Protein AF-A0A4R6VI54-F1 (afdb_monomer_lite)

Organism: NCBI:txid663603

Sequence (82 aa):
MHEALHPEHREEFDHAFRAALDEAARDLDLTVVHQTVEYWRRRAWITRDRDEHRRVVRDAVTQLTGEAPPDDEPTDVSERRL

Secondary structure (DSSP, 8-state):
-GGGS-HHHHHHHHHHHHHHHHHHHHHT-THHHHHHHHHHHHHHHHHHHHHHHHHHHHHHHHHHHSSPPPTT--HHHHHTT-

Radius of gyration: 18.59 Å; chains: 1; bounding box: 42×17×47 Å

Structure (mmCIF, N/CA/C/O backbone):
data_AF-A0A4R6VI54-F1
#
_entry.id   AF-A0A4R6VI54-F1
#
loop_
_atom_site.group_PDB
_atom_site.id
_atom_site.type_symbol
_atom_site.label_atom_id
_atom_site.label_alt_id
_atom_site.label_comp_id
_atom_site.label_asym_id
_atom_site.label_entity_id
_atom_site.label_seq_id
_atom_site.pdbx_PDB_ins_code
_atom_site.Cartn_x
_atom_site.Cartn_y
_atom_site.Cartn_z
_atom_site.occupancy
_atom_site.B_iso_or_equiv
_atom_site.auth_seq_id
_atom_site.auth_comp_id
_atom_site.auth_asym_id
_atom_site.auth_atom_id
_atom_site.pdbx_PDB_model_num
ATOM 1 N N . MET A 1 1 ? 5.390 5.719 0.080 1.00 69.69 1 MET A N 1
ATOM 2 C CA . MET A 1 1 ? 4.897 4.335 -0.113 1.00 69.69 1 MET A CA 1
ATOM 3 C C . MET A 1 1 ? 4.125 4.224 -1.416 1.00 69.69 1 MET A C 1
ATOM 5 O O . MET A 1 1 ? 4.599 3.525 -2.293 1.00 69.69 1 MET A O 1
ATOM 9 N N . HIS A 1 2 ? 3.032 4.973 -1.585 1.00 71.69 2 HIS A N 1
ATOM 10 C CA . HIS A 1 2 ? 2.207 4.983 -2.806 1.00 71.69 2 HIS A CA 1
ATOM 11 C C . HIS A 1 2 ? 2.999 5.141 -4.118 1.00 71.69 2 HIS A C 1
ATOM 13 O O . HIS A 1 2 ? 2.877 4.326 -5.0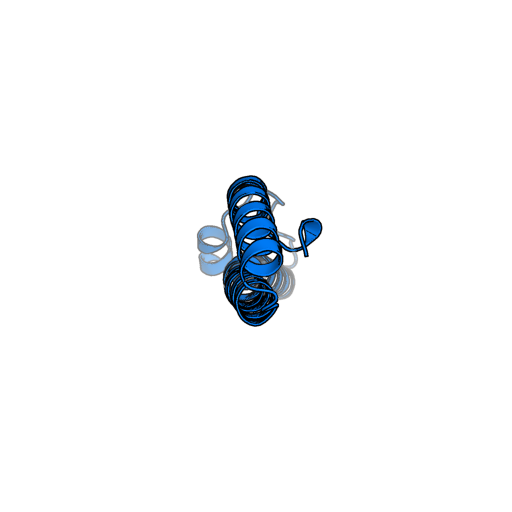25 1.00 71.69 2 HIS A O 1
ATOM 19 N N . GLU A 1 3 ? 3.908 6.116 -4.178 1.00 75.75 3 GLU A N 1
ATOM 20 C CA . GLU A 1 3 ? 4.733 6.379 -5.370 1.00 75.75 3 GLU A CA 1
ATOM 21 C C . GLU A 1 3 ? 5.778 5.294 -5.667 1.00 75.75 3 GLU A C 1
ATOM 23 O O . GLU A 1 3 ? 6.212 5.163 -6.807 1.00 75.75 3 GLU A O 1
ATOM 28 N N . ALA A 1 4 ? 6.173 4.507 -4.660 1.00 72.75 4 ALA A N 1
ATOM 29 C CA . ALA A 1 4 ? 7.155 3.431 -4.802 1.00 72.75 4 ALA A CA 1
ATOM 30 C C . ALA A 1 4 ? 6.532 2.116 -5.299 1.00 72.75 4 ALA A C 1
ATOM 32 O O . ALA A 1 4 ? 7.259 1.165 -5.579 1.00 72.75 4 ALA A O 1
ATOM 33 N N . LEU A 1 5 ? 5.201 2.050 -5.376 1.00 77.19 5 LEU A N 1
ATOM 34 C CA . LEU A 1 5 ? 4.471 0.918 -5.929 1.00 77.19 5 LEU A CA 1
ATOM 35 C C . LEU A 1 5 ? 4.273 1.101 -7.435 1.00 77.19 5 LEU A C 1
ATOM 37 O O . LEU A 1 5 ? 4.018 2.216 -7.912 1.00 77.19 5 LEU A O 1
ATOM 41 N N . HIS A 1 6 ? 4.318 -0.020 -8.158 1.00 77.19 6 HIS A N 1
ATOM 42 C CA . HIS A 1 6 ? 3.877 -0.079 -9.548 1.00 77.19 6 HIS A CA 1
ATOM 43 C C . HIS A 1 6 ? 2.433 0.451 -9.655 1.00 77.19 6 HIS A C 1
ATOM 45 O O . HIS A 1 6 ? 1.638 0.164 -8.751 1.00 77.19 6 HIS A O 1
ATOM 51 N N . PRO A 1 7 ? 2.065 1.203 -10.712 1.00 78.44 7 PRO A N 1
ATOM 52 C CA . PRO A 1 7 ? 0.741 1.821 -10.833 1.00 78.44 7 PRO A CA 1
ATOM 53 C C . PRO A 1 7 ? -0.418 0.845 -10.613 1.00 78.44 7 PRO A C 1
ATOM 55 O O . PRO A 1 7 ? -1.375 1.174 -9.921 1.00 78.44 7 PRO A O 1
ATOM 58 N N . GLU A 1 8 ? -0.271 -0.381 -11.112 1.00 76.75 8 GLU A N 1
ATOM 59 C CA . GLU A 1 8 ? -1.250 -1.471 -10.998 1.00 76.75 8 GLU A CA 1
ATOM 60 C C . GLU A 1 8 ? -1.516 -1.920 -9.551 1.00 76.75 8 GLU A C 1
ATOM 62 O O . GLU A 1 8 ? -2.577 -2.451 -9.252 1.00 76.75 8 GLU A O 1
ATOM 67 N N . HIS A 1 9 ? -0.579 -1.687 -8.628 1.00 82.38 9 HIS A N 1
ATOM 68 C CA . HIS A 1 9 ? -0.702 -2.087 -7.223 1.00 82.38 9 HIS A CA 1
ATOM 69 C C . HIS A 1 9 ? -1.147 -0.948 -6.299 1.00 82.38 9 HIS A C 1
ATOM 71 O O . HIS A 1 9 ? -1.341 -1.167 -5.103 1.00 82.38 9 HIS A O 1
ATOM 77 N N . ARG A 1 10 ? -1.297 0.278 -6.818 1.00 86.25 10 ARG A N 1
ATOM 78 C CA . ARG A 1 10 ? -1.630 1.455 -5.999 1.00 86.25 10 ARG A CA 1
ATOM 79 C C . ARG A 1 10 ? -3.051 1.391 -5.450 1.00 86.25 10 ARG A C 1
ATOM 81 O O . ARG A 1 10 ? -3.245 1.633 -4.264 1.00 86.25 10 ARG A O 1
ATOM 88 N N . GLU A 1 11 ? -4.019 1.014 -6.282 1.00 89.31 11 GLU A N 1
ATOM 89 C CA . GLU A 1 11 ? -5.419 0.889 -5.854 1.00 89.31 11 GLU A CA 1
ATOM 90 C C . GLU A 1 11 ? -5.607 -0.247 -4.839 1.00 89.31 11 GLU A C 1
ATOM 92 O O . GLU A 1 11 ? -6.293 -0.074 -3.829 1.00 89.31 11 GLU A O 1
ATOM 97 N N . GLU A 1 12 ? -4.936 -1.383 -5.050 1.00 89.12 12 GLU A N 1
ATOM 98 C CA . GLU A 1 12 ? -4.959 -2.509 -4.111 1.00 89.12 12 GLU A CA 1
ATOM 99 C C . GLU A 1 12 ? -4.337 -2.138 -2.756 1.00 89.12 12 GLU A C 1
ATOM 101 O O . GLU A 1 12 ? -4.887 -2.484 -1.706 1.00 89.12 12 GLU A O 1
ATOM 106 N N . PHE A 1 13 ? -3.222 -1.396 -2.763 1.00 91.00 13 PHE A N 1
ATOM 107 C CA . PHE A 1 13 ? -2.613 -0.868 -1.543 1.00 91.00 13 PHE A CA 1
ATOM 108 C C . PHE A 1 13 ? -3.560 0.079 -0.806 1.00 91.00 13 PHE A C 1
ATOM 110 O O . PHE A 1 13 ? -3.751 -0.075 0.399 1.00 91.00 13 PHE A O 1
ATOM 117 N N . ASP A 1 14 ? -4.177 1.028 -1.511 1.00 93.25 14 ASP A N 1
ATOM 118 C CA . ASP A 1 14 ? -5.071 2.013 -0.902 1.00 93.25 14 ASP A CA 1
ATOM 119 C C . ASP A 1 14 ? -6.297 1.354 -0.261 1.00 93.25 14 ASP A C 1
ATOM 121 O O . ASP A 1 14 ? -6.722 1.753 0.827 1.00 93.25 14 ASP A O 1
ATOM 125 N N . HIS A 1 15 ? -6.857 0.329 -0.905 1.00 94.12 15 HIS A N 1
ATOM 126 C CA . HIS A 1 15 ? -7.958 -0.445 -0.341 1.00 94.12 15 HIS A CA 1
ATOM 127 C C . HIS A 1 15 ? -7.519 -1.224 0.909 1.00 94.12 15 HIS A C 1
ATOM 129 O O . HIS A 1 15 ? -8.155 -1.119 1.960 1.00 94.12 15 HIS A O 1
ATOM 135 N N . ALA A 1 16 ? -6.408 -1.963 0.825 1.00 93.00 16 ALA A N 1
ATOM 136 C CA . ALA A 1 16 ? -5.892 -2.754 1.942 1.00 93.00 16 ALA A CA 1
ATOM 137 C C . ALA A 1 16 ? -5.496 -1.881 3.144 1.00 93.00 16 ALA A C 1
ATOM 139 O O . ALA A 1 16 ? -5.772 -2.230 4.289 1.00 93.00 16 ALA A O 1
ATOM 140 N N . PHE A 1 17 ? -4.884 -0.724 2.892 1.00 92.81 17 PHE A N 1
ATOM 141 C CA . PHE A 1 17 ? -4.462 0.202 3.936 1.00 92.81 17 PHE A CA 1
ATOM 142 C C . PHE A 1 17 ? -5.656 0.834 4.661 1.00 92.81 17 PHE A C 1
ATOM 144 O O . PHE A 1 17 ? -5.644 0.917 5.888 1.00 92.81 17 PHE A O 1
ATOM 151 N N . ARG A 1 18 ? -6.715 1.222 3.932 1.00 95.19 18 ARG A N 1
ATOM 152 C CA . ARG A 1 18 ? -7.960 1.716 4.548 1.00 95.19 18 ARG A CA 1
ATOM 153 C C . ARG A 1 18 ? -8.638 0.646 5.400 1.00 95.19 18 ARG A C 1
ATOM 155 O O . ARG A 1 18 ? -9.001 0.934 6.534 1.00 95.19 18 ARG A O 1
ATOM 162 N N . ALA A 1 19 ? -8.741 -0.584 4.897 1.00 95.75 19 ALA A N 1
ATOM 163 C CA . ALA A 1 19 ? -9.318 -1.691 5.658 1.00 95.75 19 ALA A CA 1
ATOM 164 C C . ALA A 1 19 ? -8.540 -1.964 6.959 1.00 95.75 19 ALA A C 1
ATOM 166 O O . ALA A 1 19 ? -9.147 -2.103 8.019 1.00 95.75 19 ALA A O 1
ATOM 167 N N . ALA A 1 20 ? -7.204 -1.957 6.897 1.00 94.44 20 ALA A N 1
ATOM 168 C CA . ALA A 1 20 ? -6.356 -2.149 8.071 1.00 94.44 20 ALA A CA 1
ATOM 169 C C . ALA A 1 20 ? -6.490 -1.010 9.098 1.00 94.44 20 ALA A C 1
ATOM 171 O O . ALA A 1 20 ? -6.454 -1.264 10.298 1.00 94.44 20 ALA A O 1
ATOM 172 N N . LEU A 1 21 ? -6.658 0.242 8.654 1.00 95.62 21 LEU A N 1
ATOM 173 C CA . LEU A 1 21 ? -6.921 1.369 9.556 1.00 95.62 21 LEU A CA 1
ATOM 174 C C . LEU A 1 21 ? -8.276 1.234 10.258 1.00 95.62 21 LEU A C 1
ATOM 176 O O . LEU A 1 21 ? -8.364 1.486 11.458 1.00 95.62 21 LEU A O 1
ATOM 180 N N . ASP A 1 22 ? -9.310 0.813 9.531 1.00 96.69 22 ASP A N 1
ATOM 181 C CA . ASP A 1 22 ? -10.640 0.595 10.100 1.00 96.69 22 ASP A CA 1
ATOM 182 C C . ASP A 1 22 ? -10.643 -0.552 11.120 1.00 96.69 22 ASP A C 1
ATOM 184 O O . ASP A 1 22 ? -11.327 -0.477 12.139 1.00 96.69 22 ASP A O 1
ATOM 188 N N . GLU A 1 23 ? -9.897 -1.625 10.861 1.00 93.25 23 GLU A N 1
ATOM 189 C CA . GLU A 1 23 ? -9.707 -2.739 11.799 1.00 93.25 23 GLU A CA 1
ATOM 190 C C . GLU A 1 23 ? -8.946 -2.287 13.049 1.00 93.25 23 GLU A C 1
ATOM 192 O O . GLU A 1 23 ? -9.445 -2.425 14.165 1.00 93.25 23 GLU A O 1
ATOM 197 N N . ALA A 1 24 ? -7.806 -1.619 12.865 1.00 95.38 24 ALA A N 1
ATOM 198 C CA . ALA A 1 24 ? -7.017 -1.088 13.969 1.00 95.38 24 ALA A CA 1
ATOM 199 C C . ALA A 1 24 ? -7.788 -0.085 14.834 1.00 95.38 24 ALA A C 1
ATOM 201 O O . ALA A 1 24 ? -7.579 -0.027 16.041 1.00 95.38 24 ALA A O 1
ATOM 202 N N . ALA A 1 25 ? -8.685 0.710 14.246 1.00 94.31 25 ALA A N 1
ATOM 203 C CA . ALA A 1 25 ? -9.523 1.642 14.994 1.00 94.31 25 ALA A CA 1
ATOM 204 C C . ALA A 1 25 ? -10.585 0.932 15.851 1.00 94.31 25 ALA A C 1
ATOM 206 O O . ALA A 1 25 ? -10.946 1.445 16.910 1.00 94.31 25 ALA A O 1
ATOM 207 N N . ARG A 1 26 ? -11.085 -0.231 15.409 1.00 94.44 26 ARG A N 1
ATOM 208 C CA . ARG A 1 26 ? -12.054 -1.039 16.169 1.00 94.44 26 ARG A CA 1
ATOM 209 C C . ARG A 1 26 ? -11.387 -1.788 17.315 1.00 94.44 26 ARG A C 1
ATOM 211 O O . ARG A 1 26 ? -11.904 -1.761 18.429 1.00 94.44 26 ARG A O 1
ATOM 218 N N . ASP A 1 27 ? -10.236 -2.387 17.042 1.00 94.50 27 ASP A N 1
ATOM 219 C CA . ASP A 1 27 ? -9.551 -3.273 17.988 1.00 94.50 27 ASP A CA 1
ATOM 220 C C . ASP A 1 27 ? -8.478 -2.544 18.814 1.00 94.50 27 ASP A C 1
ATOM 222 O O . ASP A 1 27 ? -7.900 -3.112 19.739 1.00 94.50 27 ASP A O 1
ATOM 226 N N . LEU A 1 28 ? -8.241 -1.262 18.505 1.00 93.69 28 LEU A N 1
ATOM 227 C CA . LEU A 1 28 ? -7.201 -0.406 19.084 1.00 93.69 28 LEU A CA 1
ATOM 228 C C . LEU A 1 28 ? -5.790 -1.011 18.956 1.00 93.69 28 LEU A C 1
ATOM 230 O O . LEU A 1 28 ? -4.908 -0.732 19.770 1.00 93.69 28 LEU A O 1
ATOM 234 N N . ASP A 1 29 ? -5.573 -1.807 17.905 1.00 92.44 29 ASP A N 1
ATOM 235 C CA . ASP A 1 29 ? -4.319 -2.499 17.612 1.00 92.44 29 ASP A CA 1
ATOM 236 C C . ASP A 1 29 ? -3.763 -2.093 16.239 1.00 92.44 29 ASP A C 1
ATOM 238 O O . ASP A 1 29 ? -4.291 -2.435 15.184 1.00 92.44 29 ASP A O 1
ATOM 242 N N . LEU A 1 30 ? -2.635 -1.381 16.244 1.00 93.81 30 LEU A N 1
ATOM 243 C CA . LEU A 1 30 ? -1.948 -0.928 15.030 1.00 93.81 30 LEU A CA 1
ATOM 244 C C . LEU A 1 30 ? -1.088 -2.013 14.368 1.00 93.81 30 LEU A C 1
ATOM 246 O O . LEU A 1 30 ? -0.517 -1.777 13.298 1.00 93.81 30 LEU A O 1
ATOM 250 N N . THR A 1 31 ? -0.984 -3.198 14.970 1.00 95.00 31 THR A N 1
ATOM 251 C CA . THR A 1 31 ? -0.191 -4.311 14.439 1.00 95.00 31 THR A CA 1
ATOM 252 C C . THR A 1 31 ? -0.624 -4.670 13.018 1.00 95.00 31 THR A C 1
ATOM 254 O O . THR A 1 31 ? 0.231 -4.864 12.149 1.00 95.00 31 THR A O 1
ATOM 257 N N . VAL A 1 32 ? -1.931 -4.673 12.739 1.00 91.62 32 VAL A N 1
ATOM 258 C CA . VAL A 1 32 ? -2.476 -4.974 11.403 1.00 91.62 32 VAL A CA 1
ATOM 259 C C . VAL A 1 32 ? -2.053 -3.945 10.346 1.00 91.62 32 VAL A C 1
ATOM 261 O O . VAL A 1 32 ? -1.689 -4.303 9.221 1.00 91.62 32 VAL A O 1
ATOM 264 N N . VAL A 1 33 ? -1.989 -2.662 10.713 1.00 92.94 33 VAL A N 1
ATOM 265 C CA . VAL A 1 33 ? -1.530 -1.584 9.822 1.00 92.94 33 VAL A CA 1
ATOM 266 C C . VAL A 1 33 ? -0.047 -1.760 9.510 1.00 92.94 33 VAL A C 1
ATOM 268 O O . VAL A 1 33 ? 0.355 -1.699 8.346 1.00 92.94 33 VAL A O 1
ATOM 271 N N . HIS A 1 34 ? 0.767 -2.036 10.532 1.00 92.06 34 HIS A N 1
ATOM 272 C CA . HIS A 1 34 ? 2.199 -2.271 10.361 1.00 92.06 34 HIS A CA 1
ATOM 273 C C . HIS A 1 34 ? 2.473 -3.475 9.446 1.00 92.06 34 HIS A C 1
ATOM 275 O O . HIS A 1 34 ? 3.269 -3.378 8.510 1.00 92.06 34 HIS A O 1
ATOM 281 N N . GLN A 1 35 ? 1.781 -4.598 9.662 1.00 93.88 35 GLN A N 1
ATOM 282 C CA . GLN A 1 35 ? 1.908 -5.788 8.813 1.00 93.88 35 GLN A CA 1
ATOM 283 C C . GLN A 1 35 ? 1.518 -5.504 7.359 1.00 93.88 35 GLN A C 1
ATOM 285 O O . GLN A 1 35 ? 2.222 -5.931 6.440 1.00 93.88 35 GLN A O 1
ATOM 290 N N . THR A 1 36 ? 0.446 -4.737 7.152 1.00 93.94 36 THR A N 1
ATOM 291 C CA . THR A 1 36 ? -0.012 -4.328 5.819 1.00 93.94 36 THR A CA 1
ATOM 292 C C . THR A 1 36 ? 1.060 -3.507 5.105 1.00 93.94 3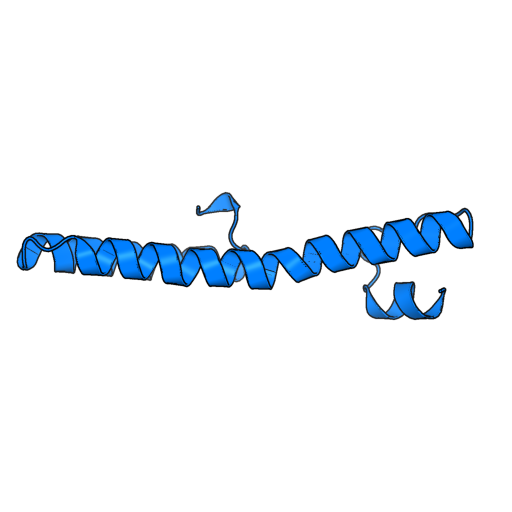6 THR A C 1
ATOM 294 O O . THR A 1 36 ? 1.440 -3.827 3.978 1.00 93.94 36 THR A O 1
ATOM 297 N N . VAL A 1 37 ? 1.621 -2.489 5.764 1.00 92.75 37 VAL A N 1
ATOM 298 C CA . VAL A 1 37 ? 2.679 -1.653 5.174 1.00 92.75 37 VAL A CA 1
ATOM 299 C C . VAL A 1 37 ? 3.920 -2.478 4.824 1.00 92.75 37 VAL A C 1
ATOM 301 O O . VAL A 1 37 ? 4.445 -2.337 3.721 1.00 92.75 37 VAL A O 1
ATOM 304 N N . GLU A 1 38 ? 4.370 -3.372 5.705 1.00 93.25 38 GLU A N 1
ATOM 305 C CA . GLU A 1 38 ? 5.566 -4.193 5.463 1.00 93.25 38 GLU A CA 1
ATOM 306 C C . GLU A 1 38 ? 5.370 -5.257 4.370 1.00 93.25 38 GLU A C 1
ATOM 308 O O . GLU A 1 38 ? 6.301 -5.575 3.620 1.00 93.25 38 GLU A O 1
ATOM 313 N N . TYR A 1 39 ? 4.157 -5.795 4.226 1.00 91.38 39 TYR A N 1
ATOM 314 C CA . TYR A 1 39 ? 3.803 -6.648 3.091 1.00 91.38 39 TYR A CA 1
ATOM 315 C C . TYR A 1 39 ? 3.961 -5.893 1.764 1.00 91.38 39 TYR A C 1
ATOM 317 O O . TYR A 1 39 ? 4.679 -6.341 0.863 1.00 91.38 39 TYR A O 1
ATOM 325 N N . TRP A 1 40 ? 3.356 -4.709 1.665 1.00 91.00 40 TRP A N 1
ATOM 326 C CA . TRP A 1 40 ? 3.408 -3.900 0.449 1.00 91.00 40 TRP A CA 1
ATOM 327 C C . TRP A 1 40 ? 4.791 -3.317 0.179 1.00 91.00 40 TRP A C 1
ATOM 329 O O . TRP A 1 40 ? 5.186 -3.201 -0.977 1.00 91.00 40 TRP A O 1
ATOM 339 N N . ARG A 1 41 ? 5.575 -3.032 1.221 1.00 86.25 41 ARG A N 1
ATOM 340 C CA . ARG A 1 41 ? 6.974 -2.623 1.088 1.00 86.25 41 ARG A CA 1
ATOM 341 C C . ARG A 1 41 ? 7.812 -3.710 0.423 1.00 86.25 41 ARG A C 1
ATOM 343 O O . ARG A 1 41 ? 8.525 -3.414 -0.531 1.00 86.25 41 ARG A O 1
ATOM 350 N N . ARG A 1 42 ? 7.706 -4.969 0.865 1.00 85.56 42 ARG A N 1
ATOM 351 C CA . ARG A 1 42 ? 8.384 -6.102 0.202 1.00 85.56 42 ARG A CA 1
ATOM 352 C C . ARG A 1 42 ? 7.948 -6.258 -1.249 1.00 85.56 42 ARG A C 1
ATOM 354 O O . ARG A 1 42 ? 8.787 -6.480 -2.116 1.00 85.56 42 ARG A O 1
ATOM 361 N N . ARG A 1 43 ? 6.652 -6.110 -1.518 1.00 83.75 43 ARG A N 1
ATOM 362 C CA . ARG A 1 43 ? 6.109 -6.207 -2.875 1.00 83.75 43 ARG A CA 1
ATOM 363 C C . ARG A 1 43 ? 6.646 -5.097 -3.779 1.00 83.75 43 ARG A C 1
ATOM 365 O O . ARG A 1 43 ? 7.101 -5.402 -4.873 1.00 83.75 43 ARG A O 1
ATOM 372 N N . ALA A 1 44 ? 6.699 -3.861 -3.277 1.00 82.69 44 ALA A N 1
ATOM 373 C CA . ALA A 1 44 ? 7.311 -2.723 -3.957 1.00 82.69 44 ALA A CA 1
ATOM 374 C C . ALA A 1 44 ? 8.778 -2.991 -4.311 1.00 82.69 44 ALA A C 1
ATOM 376 O O . ALA A 1 44 ? 9.179 -2.734 -5.438 1.00 82.69 44 ALA A O 1
ATOM 377 N N . TRP A 1 45 ? 9.563 -3.544 -3.379 1.00 78.88 45 TRP A N 1
ATOM 378 C CA .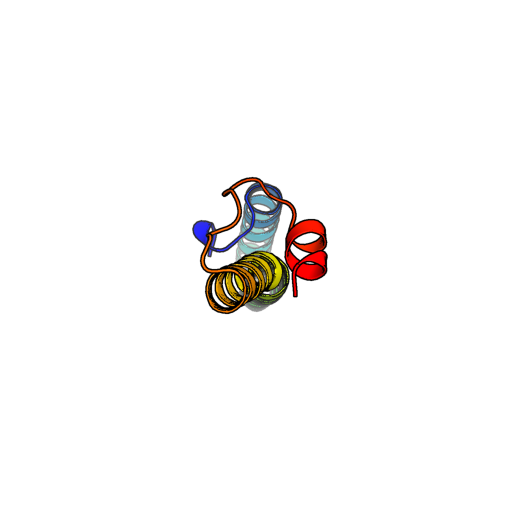 TRP A 1 45 ? 10.957 -3.923 -3.630 1.00 78.88 45 TRP A CA 1
ATOM 379 C C . TRP A 1 45 ? 11.087 -4.949 -4.758 1.00 78.88 45 TRP A C 1
ATOM 381 O O . TRP A 1 45 ? 11.838 -4.715 -5.695 1.00 78.88 45 TRP A O 1
ATOM 391 N N . ILE A 1 46 ? 10.307 -6.032 -4.715 1.00 70.19 46 ILE A N 1
ATOM 392 C CA . ILE A 1 46 ? 10.344 -7.092 -5.737 1.00 70.19 46 ILE A CA 1
ATOM 393 C C . ILE A 1 46 ? 9.941 -6.555 -7.118 1.00 70.19 46 ILE A C 1
ATOM 395 O O . ILE A 1 46 ? 10.543 -6.915 -8.126 1.00 70.19 46 ILE A O 1
ATOM 399 N N . THR A 1 47 ? 8.922 -5.695 -7.186 1.00 65.88 47 THR A N 1
ATOM 400 C CA . THR A 1 47 ? 8.480 -5.114 -8.463 1.00 65.88 47 THR A CA 1
ATOM 401 C C . THR A 1 47 ? 9.434 -4.041 -8.976 1.00 65.88 47 THR A C 1
ATOM 403 O O . THR A 1 47 ? 9.609 -3.918 -10.182 1.00 65.88 47 THR A O 1
ATOM 406 N N . ARG A 1 48 ? 10.080 -3.295 -8.075 1.00 66.00 48 ARG A N 1
ATOM 407 C CA . ARG A 1 48 ? 11.083 -2.278 -8.410 1.00 66.00 48 ARG A CA 1
ATOM 408 C C . ARG A 1 48 ? 12.372 -2.898 -8.948 1.00 66.00 48 ARG A C 1
ATOM 410 O O . ARG A 1 48 ? 13.007 -2.295 -9.806 1.00 66.00 48 ARG A O 1
ATOM 417 N N . ASP A 1 49 ? 12.711 -4.107 -8.508 1.00 67.31 49 ASP A N 1
ATOM 418 C CA . ASP A 1 49 ? 13.869 -4.856 -9.003 1.00 67.31 49 ASP A CA 1
ATOM 419 C C . ASP A 1 49 ? 13.768 -5.133 -10.518 1.00 67.31 49 ASP A C 1
ATOM 421 O O . ASP A 1 49 ? 14.775 -5.173 -11.206 1.00 67.31 49 ASP A O 1
ATOM 425 N N . ARG A 1 50 ? 12.564 -5.197 -11.117 1.00 64.06 50 ARG A N 1
ATOM 426 C CA . ARG A 1 50 ? 12.436 -5.259 -12.591 1.00 64.06 50 ARG A CA 1
ATOM 427 C C . ARG A 1 50 ? 12.902 -3.987 -13.298 1.00 64.06 50 ARG A C 1
ATOM 429 O O . ARG A 1 50 ? 13.517 -4.088 -14.358 1.00 64.06 50 ARG A O 1
ATOM 436 N N . ASP A 1 51 ? 12.613 -2.815 -12.741 1.00 68.94 51 ASP A N 1
ATOM 437 C CA . ASP A 1 51 ? 13.069 -1.539 -13.302 1.00 68.94 51 ASP A CA 1
ATOM 438 C C . ASP A 1 51 ? 14.571 -1.346 -13.079 1.00 68.94 51 ASP A C 1
ATOM 440 O O . ASP A 1 51 ? 15.272 -0.824 -13.946 1.00 68.94 51 ASP A O 1
ATOM 444 N N . GLU A 1 52 ? 15.079 -1.786 -11.928 1.00 69.19 52 GLU A N 1
ATOM 445 C CA . GLU A 1 52 ? 16.509 -1.788 -11.620 1.00 69.19 52 GLU A CA 1
ATOM 446 C C . GLU A 1 52 ? 17.271 -2.757 -12.530 1.00 69.19 52 GLU A C 1
ATOM 448 O O . GLU A 1 52 ? 18.227 -2.354 -13.186 1.00 69.19 52 GLU A O 1
ATOM 453 N N . HIS A 1 53 ? 16.780 -3.983 -12.687 1.00 67.31 53 HIS A N 1
ATOM 454 C CA . HIS A 1 53 ? 17.296 -4.968 -13.630 1.00 67.31 53 HIS A CA 1
ATOM 455 C C . HIS A 1 53 ? 17.292 -4.439 -15.069 1.00 67.31 53 HIS A C 1
ATOM 457 O O . HIS A 1 53 ? 18.292 -4.541 -15.776 1.00 67.31 53 HIS A O 1
ATOM 463 N N . ARG A 1 54 ? 16.205 -3.780 -15.491 1.00 73.38 54 ARG A N 1
ATOM 464 C CA . ARG A 1 54 ? 16.126 -3.122 -16.800 1.00 73.38 54 ARG A CA 1
ATOM 465 C C . ARG A 1 54 ? 17.192 -2.040 -16.972 1.00 73.38 54 ARG A C 1
ATOM 467 O O . ARG A 1 54 ? 17.805 -1.968 -18.034 1.00 73.38 54 ARG A O 1
ATOM 474 N N . ARG A 1 55 ? 17.434 -1.216 -15.948 1.00 75.12 55 ARG A N 1
ATOM 475 C CA . ARG A 1 55 ? 18.502 -0.202 -15.968 1.00 75.12 55 ARG A CA 1
ATOM 476 C C . ARG A 1 55 ? 19.884 -0.839 -16.056 1.00 75.12 55 ARG A C 1
ATOM 478 O O . ARG A 1 55 ? 20.668 -0.430 -16.900 1.00 75.12 55 ARG A O 1
ATOM 485 N N . VAL A 1 56 ? 20.155 -1.865 -15.250 1.00 78.56 56 VAL A N 1
ATOM 486 C CA . VAL A 1 56 ? 21.445 -2.573 -15.239 1.00 78.56 56 VAL A CA 1
ATOM 487 C C . VAL A 1 56 ? 21.741 -3.213 -16.597 1.00 78.56 56 VAL A C 1
ATOM 489 O O . VAL A 1 56 ? 22.834 -3.039 -17.131 1.00 78.56 56 VAL A O 1
ATOM 492 N N . VAL A 1 57 ? 20.765 -3.901 -17.195 1.00 75.88 57 VAL A N 1
ATOM 493 C CA . VAL A 1 57 ? 20.907 -4.496 -18.534 1.00 75.88 57 VAL A CA 1
ATOM 494 C C . VAL A 1 57 ? 21.140 -3.416 -19.588 1.00 75.88 57 VAL A C 1
ATOM 496 O O . VAL A 1 57 ? 22.023 -3.556 -20.432 1.00 75.88 57 VAL A O 1
ATOM 499 N N . ARG A 1 58 ? 20.393 -2.310 -19.536 1.00 81.25 58 ARG A N 1
ATOM 500 C CA . ARG A 1 58 ? 20.558 -1.203 -20.480 1.00 81.25 58 ARG A CA 1
ATOM 501 C C . ARG A 1 58 ? 21.941 -0.557 -20.379 1.00 81.25 58 ARG A C 1
ATOM 503 O O . ARG A 1 58 ? 22.571 -0.307 -21.408 1.00 81.25 58 ARG A O 1
ATOM 510 N N . ASP A 1 59 ? 22.423 -0.319 -19.165 1.00 82.25 59 ASP A N 1
ATOM 511 C CA . ASP A 1 59 ? 23.755 0.234 -18.919 1.00 82.25 59 ASP A CA 1
ATOM 512 C C . ASP A 1 59 ? 24.850 -0.724 -19.403 1.00 82.25 59 ASP A C 1
ATOM 514 O O . ASP A 1 59 ? 25.845 -0.281 -19.980 1.00 82.25 59 ASP A O 1
ATOM 518 N N . ALA A 1 60 ? 24.661 -2.034 -19.226 1.00 80.56 60 ALA A N 1
ATOM 519 C CA . ALA A 1 60 ? 25.580 -3.051 -19.727 1.00 80.56 60 ALA A CA 1
ATOM 520 C C . ALA A 1 60 ? 25.621 -3.086 -21.267 1.00 80.56 60 ALA A C 1
ATOM 522 O O . ALA A 1 60 ? 26.707 -3.064 -21.848 1.00 80.56 60 ALA A O 1
ATOM 523 N N . VAL A 1 61 ? 24.464 -3.054 -21.943 1.00 81.81 61 VAL A N 1
ATOM 524 C CA . VAL A 1 61 ? 24.399 -3.007 -23.417 1.00 81.81 61 VAL A CA 1
ATOM 525 C C . VAL A 1 61 ? 25.019 -1.722 -23.956 1.00 81.81 61 VAL A C 1
ATOM 527 O O . VAL A 1 61 ? 25.789 -1.776 -24.914 1.00 81.81 61 VAL A O 1
ATOM 530 N N . THR A 1 62 ? 24.749 -0.581 -23.321 1.00 85.44 62 THR A N 1
ATOM 531 C CA . THR A 1 62 ? 25.324 0.714 -23.722 1.00 85.44 62 THR A CA 1
ATOM 532 C C . THR A 1 62 ? 26.849 0.693 -23.626 1.00 85.44 62 THR A C 1
ATOM 534 O O . THR A 1 62 ? 27.532 1.161 -24.532 1.00 85.44 62 THR A O 1
ATOM 537 N N . GLN A 1 63 ? 27.402 0.108 -22.560 1.00 84.38 63 GLN A N 1
ATOM 538 C CA . GLN A 1 63 ? 28.852 -0.003 -22.386 1.00 84.38 63 GLN A CA 1
ATOM 539 C C . GLN A 1 63 ? 29.511 -0.951 -23.397 1.00 84.38 63 GLN A C 1
ATOM 541 O O . GLN A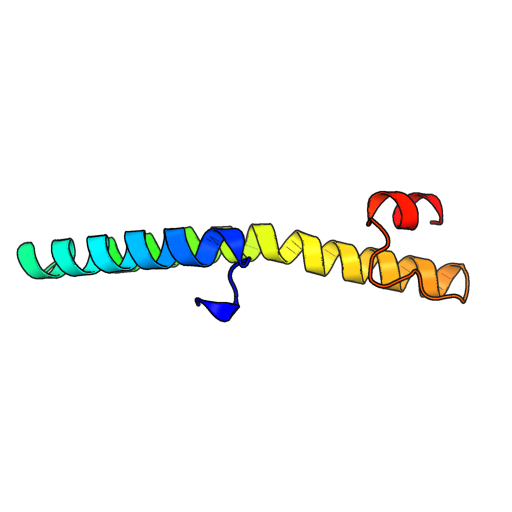 1 63 ? 30.623 -0.678 -23.844 1.00 84.38 63 GLN A O 1
ATOM 546 N N . LEU A 1 64 ? 28.849 -2.052 -23.759 1.00 79.31 64 LEU A N 1
ATOM 547 C CA . LEU A 1 64 ? 29.410 -3.068 -24.656 1.00 79.31 64 LEU A CA 1
ATOM 548 C C . LEU A 1 64 ? 29.254 -2.725 -26.141 1.00 79.31 64 LEU A C 1
ATOM 550 O O . LEU A 1 64 ? 30.143 -3.019 -26.936 1.00 79.31 64 LEU A O 1
ATOM 554 N N . THR A 1 65 ? 28.137 -2.104 -26.518 1.00 78.62 65 THR A N 1
ATOM 555 C CA . THR A 1 65 ? 27.811 -1.793 -27.921 1.00 78.62 65 THR A CA 1
ATOM 556 C C . THR A 1 65 ? 28.065 -0.332 -28.294 1.00 78.62 65 THR A C 1
ATOM 558 O O . THR A 1 65 ? 28.166 -0.019 -29.477 1.00 78.62 65 THR A O 1
ATOM 561 N N . GLY A 1 66 ? 28.200 0.561 -27.305 1.00 82.44 66 GLY A N 1
ATOM 562 C CA . GLY A 1 66 ? 28.369 2.004 -27.502 1.00 82.44 66 GLY A CA 1
ATOM 563 C C . GLY A 1 66 ? 27.070 2.767 -27.789 1.00 82.44 66 GLY A C 1
ATOM 564 O O . GLY A 1 66 ? 27.109 3.993 -27.873 1.00 82.44 66 GLY A O 1
ATOM 565 N N . GLU A 1 67 ? 25.931 2.076 -27.906 1.00 79.50 67 GLU A N 1
ATOM 566 C CA . GLU A 1 67 ? 24.621 2.654 -28.226 1.00 79.50 67 GLU A CA 1
ATOM 567 C C . GLU A 1 67 ? 23.607 2.304 -27.128 1.00 79.50 67 GLU A C 1
ATOM 569 O O . GLU A 1 67 ? 23.518 1.155 -26.686 1.00 79.50 67 GLU A O 1
ATOM 574 N N . ALA A 1 68 ? 22.827 3.291 -26.683 1.00 77.06 68 ALA A N 1
ATOM 575 C CA . ALA A 1 68 ? 21.807 3.069 -25.664 1.00 77.06 68 ALA A CA 1
ATOM 576 C C . ALA A 1 68 ? 20.535 2.442 -26.279 1.00 77.06 68 ALA A C 1
AT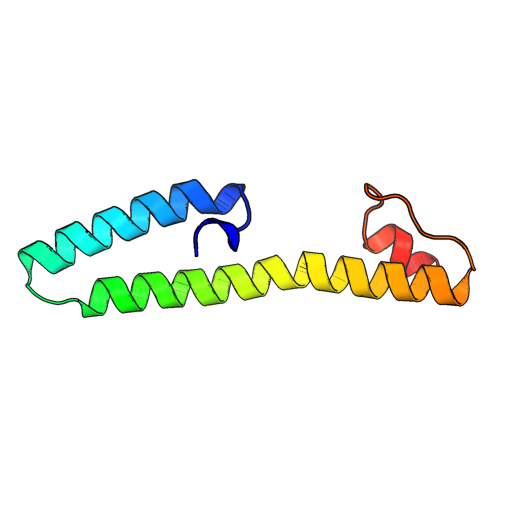OM 578 O O . ALA A 1 68 ? 19.973 3.017 -27.213 1.00 77.06 68 ALA A O 1
ATOM 579 N N . PRO A 1 69 ? 20.031 1.310 -25.746 1.00 77.69 69 PRO A N 1
ATOM 580 C CA . PRO A 1 69 ? 18.767 0.716 -26.187 1.00 77.69 69 PRO A CA 1
ATOM 581 C C . PRO A 1 69 ? 17.569 1.662 -25.972 1.00 77.69 69 PRO A C 1
ATOM 583 O O . PRO A 1 69 ? 17.561 2.371 -24.966 1.00 77.69 69 PRO A O 1
ATOM 586 N N . PRO A 1 70 ? 16.541 1.669 -26.840 1.00 80.62 70 PRO A N 1
ATOM 587 C CA . PRO A 1 70 ? 15.300 2.424 -26.647 1.00 80.62 70 PRO A CA 1
ATOM 588 C C . PRO A 1 70 ? 14.619 2.275 -25.266 1.00 80.62 70 PRO A C 1
ATOM 590 O O . PRO A 1 70 ? 14.667 1.230 -24.617 1.00 80.62 70 PRO A O 1
ATOM 593 N N . ASP A 1 71 ? 13.931 3.337 -24.824 1.00 70.88 71 ASP A N 1
ATOM 594 C CA . ASP A 1 71 ? 13.193 3.439 -23.542 1.00 70.88 71 ASP A CA 1
ATOM 595 C C . ASP A 1 71 ? 11.974 2.528 -23.418 1.00 70.88 71 ASP A C 1
ATOM 597 O O . ASP A 1 71 ? 11.459 2.332 -22.317 1.00 70.88 71 ASP A O 1
ATOM 601 N N . ASP A 1 72 ? 11.514 1.951 -24.514 1.00 75.44 72 ASP A N 1
ATOM 602 C CA . ASP A 1 72 ? 10.422 0.988 -24.608 1.00 75.44 72 ASP A CA 1
ATOM 603 C C . ASP A 1 72 ? 10.922 -0.421 -24.959 1.00 75.44 72 ASP A C 1
ATOM 605 O O . ASP A 1 72 ? 10.131 -1.362 -24.988 1.00 75.44 72 ASP A O 1
ATOM 609 N N . GLU A 1 73 ? 12.235 -0.597 -25.153 1.00 72.25 73 GLU A N 1
ATOM 610 C CA . GLU A 1 73 ? 12.800 -1.897 -25.493 1.00 72.25 73 GLU A CA 1
ATOM 611 C C . GLU A 1 73 ? 12.656 -2.874 -24.306 1.00 72.25 73 GLU A C 1
ATOM 613 O O . GLU A 1 73 ? 13.035 -2.529 -23.172 1.00 72.25 73 GLU A O 1
ATOM 618 N N . PRO A 1 74 ? 12.099 -4.081 -24.535 1.00 76.88 74 PRO A N 1
ATOM 619 C CA . PRO A 1 74 ? 12.023 -5.122 -23.520 1.00 76.88 74 PRO A CA 1
ATOM 620 C C . PRO A 1 74 ? 13.414 -5.582 -23.064 1.00 76.88 74 PRO A C 1
ATOM 622 O O . PRO A 1 74 ? 14.342 -5.722 -23.866 1.00 76.88 74 PRO A O 1
ATOM 625 N N . THR A 1 75 ? 13.561 -5.841 -21.762 1.00 69.31 75 THR A N 1
ATOM 626 C CA . THR A 1 75 ? 14.848 -6.211 -21.150 1.00 69.31 75 THR A CA 1
ATOM 627 C C . THR A 1 75 ? 15.449 -7.482 -21.762 1.00 69.31 75 THR A C 1
ATOM 629 O O . THR A 1 75 ? 16.654 -7.538 -21.977 1.00 69.31 75 THR A O 1
ATOM 632 N N . ASP A 1 76 ? 14.622 -8.456 -22.146 1.00 70.62 76 ASP A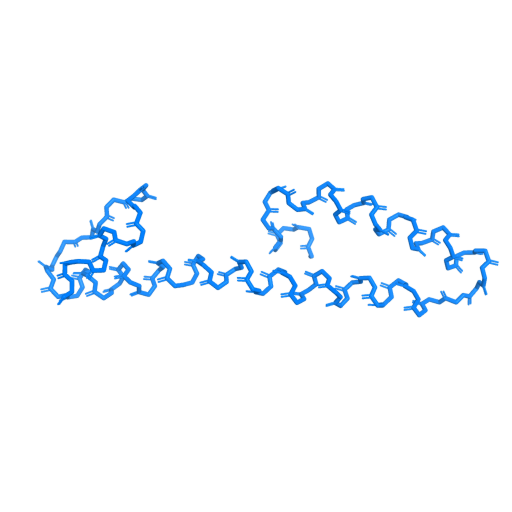 N 1
ATOM 633 C CA . ASP A 1 76 ? 15.037 -9.713 -22.785 1.00 70.62 76 ASP A CA 1
ATOM 634 C C . ASP A 1 76 ? 15.628 -9.523 -24.196 1.00 70.62 76 ASP A C 1
ATOM 636 O O . ASP A 1 76 ? 16.450 -10.322 -24.652 1.00 70.62 76 ASP A O 1
ATOM 640 N N . VAL A 1 77 ? 15.240 -8.453 -24.899 1.00 76.56 77 VAL A N 1
ATOM 641 C CA . VAL A 1 77 ? 15.825 -8.092 -26.202 1.00 76.56 77 VAL A CA 1
ATOM 642 C C . VAL A 1 77 ? 17.187 -7.431 -26.004 1.00 76.56 77 VAL A C 1
ATOM 644 O O . VAL A 1 77 ? 18.128 -7.724 -26.741 1.00 76.56 77 VAL A O 1
ATOM 647 N N . SER A 1 78 ? 17.313 -6.600 -24.968 1.00 74.62 78 SER A N 1
ATOM 648 C CA . SER A 1 78 ? 18.585 -5.977 -24.596 1.00 74.62 78 SER A CA 1
ATOM 649 C C . SER A 1 78 ? 19.608 -7.021 -24.123 1.00 74.62 78 SER A C 1
ATOM 651 O O . SER A 1 78 ? 20.754 -6.987 -24.557 1.00 74.62 78 SER A O 1
ATOM 653 N N . GLU A 1 79 ? 19.199 -8.014 -23.330 1.00 72.69 79 GLU A N 1
ATOM 654 C CA . GLU A 1 79 ? 20.075 -9.106 -22.866 1.00 72.69 79 GLU A CA 1
ATOM 655 C C . GLU A 1 79 ? 20.696 -9.924 -23.999 1.00 72.69 79 GLU A C 1
ATOM 657 O O . GLU A 1 79 ? 21.827 -10.376 -23.879 1.00 72.69 79 GLU A O 1
ATOM 662 N N . ARG A 1 80 ? 19.995 -10.090 -25.125 1.00 77.75 80 ARG A N 1
ATOM 663 C CA . ARG A 1 80 ? 20.524 -10.802 -26.300 1.00 77.75 80 ARG A CA 1
ATOM 664 C C . ARG A 1 80 ? 21.660 -10.068 -27.019 1.00 77.75 80 ARG A C 1
ATOM 666 O O . ARG A 1 80 ? 22.252 -10.649 -27.927 1.00 77.75 80 ARG A O 1
ATOM 673 N N . ARG A 1 81 ? 21.908 -8.797 -26.682 1.00 70.00 81 ARG A N 1
ATOM 674 C CA . ARG A 1 81 ? 23.013 -7.986 -27.221 1.00 70.00 81 ARG A CA 1
ATOM 675 C C . ARG A 1 81 ? 24.267 -8.021 -26.342 1.00 70.00 81 ARG A C 1
ATOM 677 O O . ARG A 1 81 ? 25.299 -7.531 -26.797 1.00 70.00 81 ARG A O 1
ATOM 684 N N . LEU A 1 82 ? 24.160 -8.537 -25.113 1.00 65.44 82 LEU A N 1
ATOM 685 C CA . LEU A 1 82 ? 25.298 -8.863 -24.247 1.00 65.44 82 LEU A CA 1
ATOM 686 C C . LEU A 1 82 ? 26.000 -10.124 -24.768 1.00 65.44 82 LEU A C 1
ATOM 688 O O . LEU A 1 82 ? 27.248 -10.149 -24.707 1.00 65.44 82 LEU A O 1
#

InterPro domains:
  IPR046214 Protein of unknown function DUF6247 [PF19760] (3-77)

Foldseek 3Di:
DLVLADPVCNVVLVVLLVVQVVVCVVVVDCVSNVVSVVVVVVVSVVVVVLVVLLVVLQVVLCVVVVDGDDPPDDSVVSNVSD

pLDDT: mean 82.32, std 9.66, range [64.06, 96.69]